Protein 6IGW (pdb70)

Structure (mmCIF, N/CA/C/O backbone):
data_6IGW
#
_entry.id   6IGW
#
_cell.length_a   39.991
_cell.length_b   39.991
_cell.length_c   193.370
_cell.angle_alpha   90.00
_cell.angle_beta   90.00
_cell.angle_gamma   90.00
#
_symmetry.space_group_name_H-M   'P 41 21 2'
#
loop_
_entity.id
_entity.type
_entity.pdbx_description
1 polymer 'Myelin protein zero-like protein 1'
2 water water
#
loop_
_atom_site.group_PDB
_atom_site.id
_atom_site.type_symbol
_atom_site.label_atom_id
_atom_site.label_alt_id
_atom_site.label_comp_id
_atom_site.label_asym_id
_atom_site.label_entity_id
_atom_site.label_seq_id
_atom_site.pdbx_PDB_ins_code
_atom_site.Cartn_x
_atom_site.Cartn_y
_atom_site.Cartn_z
_atom_site.occupancy
_atom_site.B_iso_or_equiv
_atom_site.auth_seq_id
_atom_site.auth_comp_id
_atom_site.auth_asym_id
_atom_site.auth_atom_id
_atom_site.pdbx_PDB_model_num
ATOM 1 N N . LEU A 1 3 ? 2.031 -2.619 -11.853 1.00 33.10 38 LEU A N 1
ATOM 2 C CA . LEU A 1 3 ? 0.923 -3.551 -12.033 1.00 31.94 38 LEU A CA 1
ATOM 3 C C . LEU A 1 3 ? 0.061 -3.169 -13.225 1.00 25.21 38 LEU A C 1
ATOM 4 O O . LEU A 1 3 ? -0.362 -2.025 -13.350 1.00 30.07 38 LEU A O 1
ATOM 9 N N . GLU A 1 4 ? -0.199 -4.141 -14.092 1.00 25.84 39 GLU A N 1
ATOM 10 C CA . GLU A 1 4 ? -1.124 -3.989 -15.211 1.00 26.58 39 GLU A CA 1
ATOM 11 C C . GLU A 1 4 ? -1.994 -5.232 -15.269 1.00 22.59 39 GLU A C 1
ATOM 12 O O . GLU A 1 4 ? -1.500 -6.342 -15.056 1.00 23.57 39 GLU A O 1
ATOM 18 N N . VAL A 1 5 ? -3.279 -5.057 -15.572 1.00 24.24 40 VAL A N 1
ATOM 19 C CA . VAL A 1 5 ? -4.230 -6.162 -15.557 1.00 21.66 40 VAL A CA 1
ATOM 20 C C . VAL A 1 5 ? -4.885 -6.252 -16.926 1.00 23.10 40 VAL A C 1
ATOM 21 O O . VAL A 1 5 ? -5.424 -5.257 -17.421 1.00 20.18 40 VAL A O 1
ATOM 25 N N . TYR A 1 6 ? -4.856 -7.443 -17.522 1.00 19.57 41 TYR A N 1
ATOM 26 C CA . TYR A 1 6 ? -5.528 -7.697 -18.787 1.00 18.16 41 TYR A CA 1
ATOM 27 C C . TYR A 1 6 ? -6.666 -8.686 -18.609 1.00 18.34 41 TYR A C 1
ATOM 28 O O . TYR A 1 6 ? -6.529 -9.694 -17.918 1.00 17.11 41 TYR A O 1
ATOM 37 N N . THR A 1 7 ? -7.768 -8.403 -19.283 1.00 16.16 42 THR A N 1
ATOM 38 C CA . THR A 1 7 ? -8.817 -9.352 -19.605 1.00 18.72 42 THR A CA 1
ATOM 39 C C . THR A 1 7 ? -9.207 -9.071 -21.043 1.00 18.33 42 T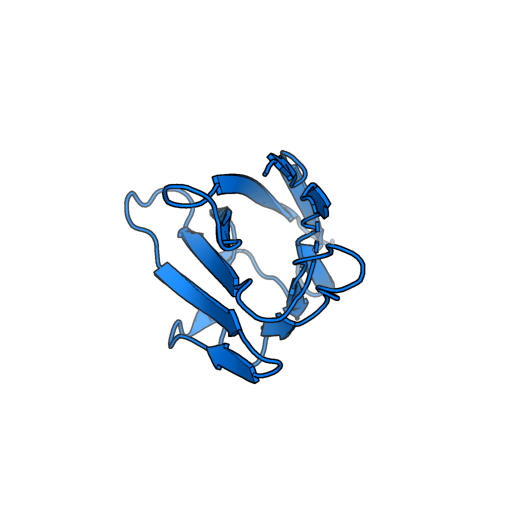HR A C 1
ATOM 40 O O . THR A 1 7 ? -9.053 -7.940 -21.506 1.00 18.96 42 THR A O 1
ATOM 44 N N . PRO A 1 8 ? -9.698 -10.065 -21.774 1.00 18.93 43 PRO A N 1
ATOM 45 C CA . PRO A 1 8 ? -10.272 -9.776 -23.091 1.00 19.33 43 PRO A CA 1
ATOM 46 C C . PRO A 1 8 ? -11.414 -8.786 -22.956 1.00 20.07 43 PRO A C 1
ATOM 47 O O . PRO A 1 8 ? -12.066 -8.684 -21.913 1.00 14.44 43 PRO A O 1
ATOM 51 N N . LYS A 1 9 ? -11.615 -7.996 -23.994 1.00 18.96 44 LYS A N 1
ATOM 52 C CA . LYS A 1 9 ? -12.706 -7.052 -23.980 1.00 21.07 44 LYS A CA 1
ATOM 53 C C . LYS A 1 9 ? -14.095 -7.704 -24.015 1.00 17.27 44 LYS A C 1
ATOM 54 O O . LYS A 1 9 ? -15.013 -7.245 -23.378 1.00 20.70 44 LYS A O 1
ATOM 60 N N . GLU A 1 10 ? -14.228 -8.751 -24.804 1.00 18.67 45 GLU A N 1
ATOM 61 C CA . GLU A 1 10 ? -15.473 -9.467 -24.928 1.00 19.46 45 GLU A CA 1
ATOM 62 C C . GLU A 1 10 ? -15.194 -10.938 -25.043 1.00 18.25 45 GLU A C 1
ATOM 63 O O . GLU A 1 10 ? -14.212 -11.325 -25.637 1.00 24.78 45 GLU A O 1
ATOM 69 N N . ILE A 1 11 ? -16.089 -11.749 -24.517 1.00 16.22 46 ILE A N 1
ATOM 70 C CA . ILE A 1 11 ? -16.094 -13.155 -24.808 1.00 17.70 46 ILE A CA 1
ATOM 71 C C . ILE A 1 11 ? -17.507 -13.583 -25.167 1.00 22.25 46 ILE A C 1
ATOM 72 O O . ILE A 1 11 ? -18.476 -13.011 -24.686 1.00 18.89 46 ILE A O 1
ATOM 77 N N . PHE A 1 12 ? -17.602 -14.588 -26.020 1.00 17.60 47 PHE A N 1
ATOM 78 C CA . PHE A 1 12 ? -18.875 -15.189 -26.364 1.00 21.46 47 PHE A CA 1
ATOM 79 C C . PHE A 1 12 ? -18.871 -16.634 -25.867 1.00 21.72 47 PHE A C 1
ATOM 80 O O . PHE A 1 12 ? -17.969 -17.380 -26.146 1.00 23.08 47 PHE A O 1
ATOM 88 N N . VAL A 1 13 ? -19.887 -17.000 -25.107 1.00 19.80 48 VAL A N 1
ATOM 89 C CA . VAL A 1 13 ? -19.972 -18.338 -24.534 1.00 21.42 48 VAL A CA 1
ATOM 90 C C . VAL A 1 13 ? -21.278 -18.979 -24.982 1.00 24.42 48 VAL A C 1
ATOM 91 O O . VAL A 1 13 ? -22.349 -18.397 -24.797 1.00 21.61 48 VAL A O 1
ATOM 95 N N . ALA A 1 14 ? -21.194 -20.181 -25.553 1.00 27.04 49 ALA A N 1
ATOM 96 C CA . ALA A 1 14 ? -22.403 -20.925 -25.896 1.00 24.39 49 ALA A CA 1
ATOM 97 C C . ALA A 1 14 ? -23.127 -21.364 -24.630 1.00 26.43 49 ALA A C 1
ATOM 98 O O . ALA A 1 14 ? -22.516 -21.935 -23.720 1.00 25.61 49 ALA A O 1
ATOM 100 N N . ASN A 1 15 ? -24.431 -21.094 -24.573 1.00 27.89 50 ASN A N 1
ATOM 101 C CA . ASN A 1 15 ? -25.196 -21.392 -23.370 1.00 26.17 50 ASN A CA 1
ATOM 102 C C . ASN A 1 15 ? -25.164 -22.888 -23.078 1.00 27.68 50 ASN A C 1
ATOM 103 O O . ASN A 1 15 ? -25.203 -23.720 -23.987 1.00 32.11 50 ASN A O 1
ATOM 108 N N . GLY A 1 16 ? -25.053 -23.224 -21.797 1.00 26.68 51 GLY A N 1
ATOM 109 C CA . GLY A 1 16 ? -24.874 -24.590 -21.369 1.00 27.42 51 GLY A CA 1
ATOM 110 C C . GLY A 1 16 ? -23.437 -25.059 -21.303 1.00 28.01 51 GLY A C 1
ATOM 111 O O . GLY A 1 16 ? -23.197 -26.192 -20.877 1.00 32.76 51 GLY A O 1
ATOM 112 N N . THR A 1 17 ? -22.475 -24.244 -21.725 1.00 23.24 52 THR A N 1
ATOM 113 C CA . THR A 1 17 ? -21.074 -24.633 -21.706 1.00 27.16 52 THR A CA 1
ATOM 114 C C . THR A 1 17 ? -20.315 -23.814 -20.659 1.00 23.46 52 THR A C 1
ATOM 115 O O . THR A 1 17 ? -20.867 -22.920 -19.998 1.00 24.62 52 THR A O 1
ATOM 119 N N . GLN A 1 18 ? -19.031 -24.139 -20.501 1.00 23.89 53 GLN A N 1
ATOM 120 C CA . GLN A 1 18 ? -18.173 -23.488 -19.515 1.00 25.05 53 GLN A CA 1
ATOM 121 C C . GLN A 1 18 ? -17.567 -22.203 -20.075 1.00 21.23 53 GLN A C 1
ATOM 122 O O . GLN A 1 18 ? -16.970 -22.214 -21.155 1.00 22.57 53 GLN A O 1
ATOM 128 N N . GLY A 1 19 ? -17.685 -21.113 -19.322 1.00 19.13 54 GLY A N 1
ATOM 129 C CA . GLY A 1 19 ? -17.013 -19.865 -19.661 1.00 19.17 54 GLY A CA 1
ATOM 130 C C . GLY A 1 19 ? -15.686 -19.763 -18.935 1.00 17.90 54 GLY A C 1
ATOM 131 O O . GLY A 1 19 ? -15.599 -20.023 -17.735 1.00 17.68 54 GLY A O 1
ATOM 132 N N . LYS A 1 20 ? -14.650 -19.399 -19.674 1.00 17.20 55 LYS A N 1
ATOM 133 C CA . LYS A 1 20 ? -13.323 -19.166 -19.105 1.00 21.79 55 LYS A CA 1
ATOM 134 C C . LYS A 1 20 ? -13.086 -17.662 -19.083 1.00 20.03 55 LYS A C 1
ATOM 135 O O . LYS A 1 20 ? -12.973 -17.035 -20.140 1.00 20.52 55 LYS A O 1
ATOM 141 N N . LEU A 1 21 ? -13.039 -17.076 -17.891 1.00 15.35 56 LEU A N 1
ATOM 142 C CA . LEU A 1 21 ? -12.803 -15.637 -17.746 1.00 14.81 56 LEU A CA 1
ATOM 143 C C .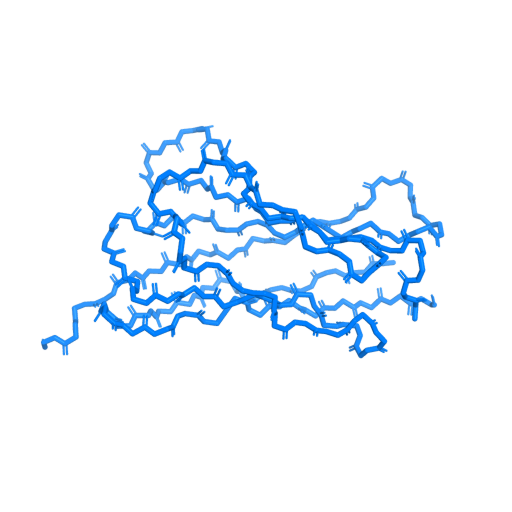 LEU A 1 21 ? -11.304 -15.423 -17.549 1.00 16.45 56 LEU A C 1
ATOM 144 O O . LEU A 1 21 ? -10.779 -15.556 -16.443 1.00 14.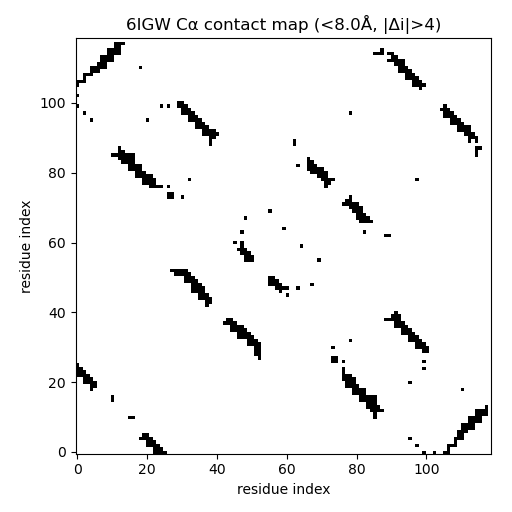03 56 LEU A O 1
ATOM 149 N N . THR A 1 22 ? -10.604 -15.128 -18.631 1.00 17.58 57 THR A N 1
ATOM 150 C CA . THR A 1 22 ? -9.154 -15.010 -18.582 1.00 18.16 57 THR A CA 1
ATOM 151 C C . THR A 1 22 ? -8.730 -13.697 -17.945 1.00 14.06 57 THR A C 1
ATOM 152 O O . THR A 1 22 ? -9.256 -12.627 -18.271 1.00 15.51 57 THR A O 1
ATOM 156 N N . CYS A 1 23 ? -7.760 -13.775 -17.042 1.00 13.96 58 CYS A N 1
ATOM 157 C CA . CYS A 1 23 ? -7.098 -12.582 -16.557 1.00 14.32 58 CYS A CA 1
ATOM 158 C C . CYS A 1 23 ? -5.613 -12.866 -16.445 1.00 18.13 58 CYS A C 1
ATOM 159 O O . CYS A 1 23 ? -5.220 -13.860 -15.830 1.00 17.56 58 CYS A O 1
ATOM 162 N N . LYS A 1 24 ? -4.812 -11.991 -17.057 1.00 21.22 59 LYS A N 1
ATOM 163 C CA . LYS A 1 24 ? -3.357 -12.009 -17.027 1.00 22.79 59 LYS A CA 1
ATOM 164 C C . LYS A 1 24 ? -2.888 -10.676 -16.481 1.00 18.27 59 LYS A C 1
ATOM 165 O O . LYS A 1 24 ? -3.445 -9.631 -16.834 1.00 24.66 59 LYS A O 1
ATOM 171 N N . PHE A 1 25 ? -1.875 -10.690 -15.617 1.00 18.91 60 PHE A N 1
ATOM 172 C CA . PHE A 1 25 ? -1.363 -9.423 -15.118 1.00 22.17 60 PHE A CA 1
ATOM 173 C C . PHE A 1 25 ? 0.161 -9.404 -15.142 1.00 22.07 60 PHE A C 1
ATOM 174 O O . PHE A 1 25 ? 0.822 -10.432 -15.290 1.00 20.73 60 PHE A O 1
ATOM 182 N N . LYS A 1 26 ? 0.716 -8.203 -15.046 1.00 22.93 61 LYS A N 1
ATOM 183 C CA . LYS A 1 26 ? 2.158 -8.031 -14.963 1.00 29.42 61 LYS A CA 1
ATOM 184 C C . LYS A 1 26 ? 2.502 -7.298 -13.675 1.00 29.61 61 LYS A C 1
ATOM 185 O O . LYS A 1 26 ? 1.809 -6.353 -13.274 1.00 24.89 61 LYS A O 1
ATOM 191 N N . SER A 1 27 ? 3.545 -7.787 -13.015 1.00 34.33 62 SER A N 1
ATOM 192 C CA . SER A 1 27 ? 4.023 -7.255 -11.747 1.00 42.29 62 SER A CA 1
ATOM 193 C C . SER A 1 27 ? 5.467 -7.700 -11.562 1.00 41.28 62 SER A C 1
ATOM 194 O O . SER A 1 27 ? 5.980 -8.540 -12.306 1.00 42.55 62 SER A O 1
ATOM 197 N N . THR A 1 28 ? 6.107 -7.148 -10.538 1.00 50.48 63 THR A N 1
ATOM 198 C CA . THR A 1 28 ? 7.417 -7.625 -10.108 1.00 50.28 63 THR A CA 1
ATOM 199 C C . THR A 1 28 ? 7.274 -8.682 -9.015 1.00 48.19 63 THR A C 1
ATOM 200 O O . THR A 1 28 ? 6.414 -8.575 -8.138 1.00 49.57 63 THR A O 1
ATOM 204 N N . THR A 1 31 ? 4.905 -13.972 -7.740 1.00 57.98 66 THR A N 1
ATOM 205 C CA . THR A 1 31 ? 4.308 -12.876 -7.001 1.00 54.90 66 THR A CA 1
ATOM 206 C C . THR A 1 31 ? 3.674 -13.492 -5.772 1.00 51.41 66 THR A C 1
ATOM 207 O O . THR A 1 31 ? 4.326 -13.712 -4.785 1.00 51.06 66 THR A O 1
ATOM 211 N N . GLY A 1 32 ? 2.394 -13.804 -5.877 1.00 53.19 67 GLY A N 1
ATOM 212 C CA . GLY A 1 32 ? 1.678 -14.581 -4.897 1.00 49.99 67 GLY A CA 1
ATOM 213 C C . GLY A 1 32 ? 1.201 -13.996 -3.599 1.00 52.19 67 GLY A C 1
ATOM 214 O O . GLY A 1 32 ? 0.102 -13.477 -3.516 1.00 48.61 67 GLY A O 1
ATOM 215 N N . GLY A 1 33 ? 2.046 -14.127 -2.585 1.00 48.13 68 GLY A N 1
ATOM 216 C CA . GLY A 1 33 ? 1.693 -13.990 -1.200 1.00 47.10 68 GLY A CA 1
ATOM 217 C C . GLY A 1 33 ? 0.838 -12.871 -0.693 1.00 44.24 68 GLY A C 1
ATOM 218 O O . GLY A 1 33 ? -0.099 -13.098 0.001 1.00 52.70 68 GLY A O 1
ATOM 219 N N . LEU A 1 34 ? 1.172 -11.645 -0.985 1.00 42.43 69 LEU A N 1
ATOM 220 C CA . LEU A 1 34 ? 0.259 -10.620 -0.585 1.00 42.50 69 LEU A CA 1
ATOM 221 C C . LEU A 1 34 ? -0.749 -10.347 -1.687 1.00 41.79 69 LEU A C 1
ATOM 222 O O . LEU A 1 34 ? -1.666 -9.612 -1.464 1.00 41.74 69 LEU A O 1
ATOM 227 N N . THR A 1 35 ? -0.587 -10.961 -2.842 1.00 36.59 70 THR A N 1
ATOM 228 C CA . THR A 1 35 ? -1.441 -10.604 -3.962 1.00 37.83 70 THR A CA 1
ATOM 229 C C . THR A 1 35 ? -2.819 -11.244 -3.830 1.00 31.92 70 THR A C 1
ATOM 230 O O . THR A 1 35 ? -2.939 -12.345 -3.405 1.00 32.34 70 THR A O 1
ATOM 234 N N . SER A 1 36 ? -3.839 -10.519 -4.208 1.00 28.00 71 SER A N 1
ATOM 235 C CA . SER A 1 36 ? -5.183 -11.057 -4.165 1.00 31.07 71 SER A CA 1
ATOM 236 C C . SER A 1 36 ? -5.986 -10.731 -5.434 1.00 27.04 71 SER A C 1
ATOM 237 O O . SER A 1 36 ? -5.656 -9.830 -6.124 1.00 19.94 71 SER A O 1
ATOM 240 N N . VAL A 1 37 ? -7.037 -11.494 -5.653 1.00 20.77 72 VAL A N 1
ATOM 241 C CA . VAL A 1 37 ? -7.899 -11.336 -6.826 1.00 22.59 72 VAL A CA 1
ATOM 242 C C . VAL A 1 37 ? -9.362 -11.318 -6.386 1.00 21.34 72 VAL A C 1
ATOM 243 O O . VAL A 1 37 ? -9.769 -12.160 -5.586 1.00 22.44 72 VAL A O 1
ATOM 247 N N . SER A 1 38 ? -10.146 -10.367 -6.908 1.00 15.81 73 SER A N 1
ATOM 248 C CA . SER A 1 38 ? -11.592 -10.349 -6.742 1.00 18.76 73 SER A CA 1
ATOM 249 C C . SER A 1 38 ? -12.253 -10.254 -8.112 1.00 20.12 73 SER A C 1
ATOM 250 O O . SER A 1 38 ? -11.777 -9.537 -8.993 1.00 14.00 73 SER A O 1
ATOM 253 N N . TRP A 1 39 ? -13.335 -10.999 -8.292 1.00 16.59 74 TRP A N 1
ATOM 254 C CA . TRP A 1 39 ? -14.161 -10.888 -9.487 1.00 16.35 74 TRP A CA 1
ATOM 255 C C . TRP A 1 39 ? -15.564 -10.446 -9.082 1.00 18.63 74 TRP A C 1
ATOM 256 O O . TRP A 1 39 ? -16.110 -10.916 -8.075 1.00 15.72 74 TRP A O 1
ATOM 267 N N . SER A 1 40 ? -16.141 -9.552 -9.881 1.00 15.24 75 SER A N 1
ATOM 268 C CA . SER A 1 40 ? -17.457 -8.983 -9.652 1.00 14.71 75 SER A CA 1
ATOM 269 C C . SER A 1 40 ? -18.250 -9.055 -10.949 1.00 15.70 75 SER A C 1
ATOM 270 O O . SER A 1 40 ? -17.669 -9.170 -12.035 1.00 14.71 75 SER A O 1
ATOM 273 N N . PHE A 1 41 ? -19.578 -8.950 -10.823 1.00 14.63 76 PHE A N 1
ATOM 274 C CA . PHE A 1 41 ? -20.518 -9.096 -11.934 1.00 14.50 76 PHE A CA 1
ATOM 275 C C . PHE A 1 41 ? -21.501 -7.938 -11.955 1.00 19.93 76 PHE A C 1
ATOM 276 O O . PHE A 1 41 ? -22.137 -7.649 -10.937 1.00 19.90 76 PHE A O 1
ATOM 284 N N . GLN A 1 42 ? -21.651 -7.304 -13.116 1.00 18.86 77 GLN A N 1
ATOM 285 C CA . GLN A 1 42 ? -22.712 -6.329 -13.344 1.00 20.57 77 GLN A CA 1
ATOM 286 C C . GLN A 1 42 ? -23.705 -6.920 -14.335 1.00 19.69 77 GLN A C 1
ATOM 287 O O . GLN A 1 42 ? -23.398 -7.004 -15.534 1.00 18.55 77 GLN A O 1
ATOM 293 N N . PRO A 1 43 ? -24.877 -7.366 -13.896 1.00 20.88 78 PRO A N 1
ATOM 294 C CA . PRO A 1 43 ? -25.843 -7.941 -14.838 1.00 19.24 78 PRO A CA 1
ATOM 295 C C . PRO A 1 43 ? -26.167 -6.939 -15.933 1.00 18.58 78 PRO A C 1
ATOM 296 O O . PRO A 1 43 ? -26.172 -5.730 -15.702 1.00 22.12 78 PRO A O 1
ATOM 300 N N . GLU A 1 44 ? -26.374 -7.429 -17.153 1.00 19.57 79 GLU A N 1
ATOM 301 C CA . GLU A 1 44 ? -26.592 -6.476 -18.232 1.00 22.56 79 GLU A CA 1
ATOM 302 C C . GLU A 1 44 ? -27.875 -5.700 -17.981 1.00 29.67 79 GLU A C 1
ATOM 303 O O . GLU A 1 44 ? -28.894 -6.267 -17.586 1.00 31.11 79 GLU A O 1
ATOM 309 N N . GLY A 1 45 ? -27.790 -4.383 -18.135 1.00 31.88 80 GLY A N 1
ATOM 310 C CA . GLY A 1 45 ? -28.942 -3.540 -17.861 1.00 38.61 80 GLY A CA 1
ATOM 311 C C . GLY A 1 45 ? -29.258 -3.342 -16.395 1.00 43.23 80 GLY A C 1
ATOM 312 O O . GLY A 1 45 ? -30.420 -3.106 -16.041 1.00 45.48 80 GLY A O 1
ATOM 313 N N . ALA A 1 46 ? -28.256 -3.446 -15.528 1.00 40.13 81 ALA A N 1
ATOM 314 C CA . ALA A 1 46 ? -28.349 -2.984 -14.152 1.00 42.42 81 ALA A CA 1
ATOM 315 C C . ALA A 1 46 ? -27.176 -2.054 -13.902 1.00 43.11 81 ALA A C 1
ATOM 316 O O . ALA A 1 46 ? -26.162 -2.117 -14.600 1.00 46.99 81 ALA A O 1
ATOM 318 N N . ASP A 1 47 ? -27.312 -1.176 -12.913 1.00 45.24 82 ASP A N 1
ATOM 319 C CA . ASP A 1 47 ? -26.214 -0.284 -12.560 1.00 52.90 82 ASP A CA 1
ATOM 320 C C . ASP A 1 47 ? -25.520 -0.697 -11.274 1.00 49.96 82 ASP A C 1
ATOM 321 O O . ASP A 1 47 ? -24.649 0.032 -10.792 1.00 50.84 82 ASP A O 1
ATOM 326 N N . THR A 1 48 ? -25.846 -1.868 -10.737 1.00 43.82 83 THR A N 1
ATOM 327 C CA . THR A 1 48 ? -25.157 -2.395 -9.572 1.00 43.41 83 THR A CA 1
ATOM 328 C C . THR A 1 48 ? -24.301 -3.601 -9.938 1.00 40.48 83 THR A C 1
ATOM 329 O O . THR A 1 48 ? -24.514 -4.271 -10.952 1.00 39.71 83 THR A O 1
ATOM 333 N N . THR A 1 49 ? -23.323 -3.873 -9.085 1.00 37.54 84 THR A N 1
ATOM 334 C CA . THR A 1 49 ? -22.394 -4.968 -9.288 1.00 31.40 84 THR A CA 1
ATOM 335 C C . THR A 1 49 ? -22.353 -5.817 -8.028 1.00 27.79 84 THR A C 1
ATOM 336 O O . THR A 1 49 ? -22.527 -5.313 -6.915 1.00 30.19 84 THR A O 1
ATOM 340 N N . VAL A 1 50 ? -22.172 -7.119 -8.220 1.00 25.52 85 VAL A N 1
ATOM 341 C CA . VAL A 1 50 ? -22.065 -8.088 -7.135 1.00 22.02 85 VAL A CA 1
ATOM 342 C C . VAL A 1 50 ? -20.633 -8.593 -7.098 1.00 22.11 85 VAL A C 1
ATOM 343 O O . VAL A 1 50 ? -20.138 -9.116 -8.102 1.00 18.66 85 VAL A O 1
ATOM 347 N N . GLY A 1 51 ? -19.967 -8.486 -5.949 1.00 22.55 86 GLY A N 1
ATOM 348 C CA . GLY A 1 51 ? -18.715 -9.214 -5.776 1.00 24.31 86 GLY A CA 1
ATOM 349 C C . GLY A 1 51 ? -19.043 -10.654 -5.447 1.00 19.48 86 GLY A C 1
ATOM 350 O O . GLY A 1 51 ? -19.836 -10.919 -4.543 1.00 24.11 86 GLY A O 1
ATOM 351 N N . PHE A 1 52 ? -18.452 -11.601 -6.189 1.00 16.81 87 PHE A N 1
ATOM 352 C CA . PHE A 1 52 ? -18.801 -13.009 -6.001 1.00 16.14 87 PHE A CA 1
ATOM 353 C C . PHE A 1 52 ? -17.632 -13.969 -5.833 1.00 19.24 87 PHE A C 1
ATOM 354 O O . PHE A 1 52 ? -17.876 -15.135 -5.497 1.00 18.45 87 PHE A O 1
ATOM 362 N N . PHE A 1 53 ? -16.389 -13.548 -6.082 1.00 16.21 88 PHE A N 1
ATOM 363 C CA . PHE A 1 53 ? -15.236 -14.435 -5.955 1.00 18.90 88 PHE A CA 1
ATOM 364 C C . PHE A 1 53 ? -14.069 -13.627 -5.421 1.00 20.82 88 PHE A C 1
ATOM 365 O O . PHE A 1 53 ? -13.871 -12.478 -5.828 1.00 16.82 88 PHE A O 1
ATOM 373 N N . HIS A 1 54 ? -13.304 -14.229 -4.504 1.00 22.23 89 HIS A N 1
ATOM 374 C CA . HIS A 1 54 ? -12.111 -13.591 -3.962 1.00 19.99 89 HIS A CA 1
ATOM 375 C C . HIS A 1 54 ? -11.096 -14.672 -3.611 1.00 22.72 89 HIS A C 1
ATOM 376 O O . HIS A 1 54 ? -11.457 -15.758 -3.151 1.00 21.23 89 HIS A O 1
ATOM 383 N N . TYR A 1 55 ? -9.826 -14.372 -3.867 1.00 23.57 90 TYR A N 1
ATOM 384 C CA . TYR A 1 55 ? -8.740 -15.332 -3.718 1.00 25.15 90 TYR A CA 1
ATOM 385 C C . TYR A 1 55 ? -7.534 -14.627 -3.118 1.00 29.00 90 TYR A C 1
ATOM 386 O O . TYR A 1 55 ? -7.020 -13.670 -3.707 1.00 27.08 90 TYR A O 1
ATOM 395 N N . SER A 1 56 ? -7.096 -15.085 -1.943 1.00 28.22 91 SER A N 1
ATOM 396 C CA . SER A 1 56 ? -5.785 -14.732 -1.413 1.00 31.36 91 SER A CA 1
ATOM 397 C C . SER A 1 56 ? -5.233 -15.910 -0.623 1.00 37.98 91 SER A C 1
ATOM 398 O O . SER A 1 56 ? -5.981 -16.685 -0.019 1.00 34.43 91 SER A O 1
ATOM 401 N N . GLN A 1 57 ? -3.911 -16.064 -0.691 1.00 39.53 92 GLN A N 1
ATOM 402 C CA . GLN A 1 57 ? -3.190 -17.016 0.144 1.00 39.57 92 GLN A CA 1
ATOM 403 C C . GLN A 1 57 ? -3.675 -18.443 -0.088 1.00 34.25 92 GLN A C 1
ATOM 404 O O . GLN A 1 57 ? -3.807 -19.238 0.841 1.00 35.81 92 GLN A O 1
ATOM 410 N N . GLY A 1 58 ? -3.951 -18.772 -1.340 1.00 32.59 93 GLY A N 1
ATOM 411 C CA . GLY A 1 58 ? -4.355 -20.118 -1.684 1.00 31.80 93 GLY A CA 1
ATOM 412 C C . GLY A 1 58 ? -5.770 -20.510 -1.302 1.00 27.85 93 GLY A C 1
ATOM 413 O O . GLY A 1 58 ? -6.137 -21.678 -1.499 1.00 33.65 93 GLY A O 1
ATOM 414 N N . GLN A 1 59 ? -6.577 -19.587 -0.780 1.00 28.44 94 GLN A N 1
ATOM 415 C CA . GLN A 1 59 ? -7.958 -19.861 -0.387 1.00 30.85 94 GLN A CA 1
ATOM 416 C C . GLN A 1 59 ? -8.955 -19.126 -1.287 1.00 25.23 94 GLN A C 1
ATOM 417 O O . GLN A 1 59 ? -8.794 -17.935 -1.572 1.00 21.31 94 GLN A O 1
ATOM 423 N N . VAL A 1 60 ? -9.998 -19.842 -1.706 1.00 28.60 95 VAL A N 1
ATOM 424 C CA . VAL A 1 60 ? -11.112 -19.271 -2.461 1.00 23.19 95 VAL A CA 1
ATOM 425 C C . VAL A 1 60 ? -12.202 -18.824 -1.487 1.00 24.66 95 VAL A C 1
ATOM 426 O O . VAL A 1 60 ? -12.574 -19.574 -0.577 1.00 25.79 95 VAL A O 1
ATOM 430 N N . TYR A 1 61 ? -12.728 -17.614 -1.680 1.00 18.79 96 TYR A N 1
ATOM 431 C CA . TYR A 1 61 ? -13.887 -17.133 -0.941 1.00 19.13 96 TYR A CA 1
ATOM 432 C C . TYR A 1 61 ? -14.996 -16.761 -1.924 1.00 21.63 96 TYR A C 1
ATOM 433 O O . TYR A 1 61 ? -14.760 -16.009 -2.878 1.00 21.27 96 TYR A O 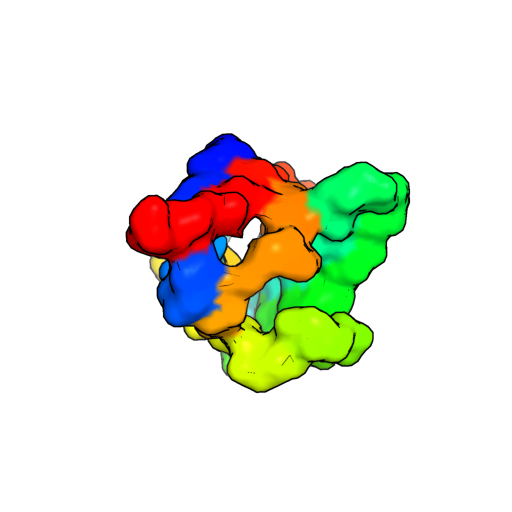1
ATOM 442 N N . LEU A 1 62 ? -16.212 -17.241 -1.673 1.00 21.13 97 LEU A N 1
ATOM 443 C CA . LEU A 1 62 ? -17.312 -17.100 -2.622 1.00 18.20 97 LEU A CA 1
ATOM 444 C C . LEU A 1 62 ? -18.411 -16.237 -2.031 1.00 20.36 97 LEU A C 1
ATOM 445 O O . LEU A 1 62 ? -18.804 -16.435 -0.878 1.00 19.59 97 LEU A O 1
ATOM 450 N N . GLY A 1 63 ? -18.904 -15.267 -2.817 1.00 18.71 98 GLY A N 1
ATOM 451 C CA . GLY A 1 63 ? -20.073 -14.518 -2.406 1.00 19.09 98 GLY A CA 1
ATOM 452 C C . GLY A 1 63 ? -21.325 -15.363 -2.564 1.00 26.12 98 GLY A C 1
ATOM 453 O O . GLY A 1 63 ? -21.293 -16.473 -3.095 1.00 26.70 98 GLY A O 1
ATOM 454 N N . ASN A 1 64 ? -22.457 -14.849 -2.094 1.00 25.20 99 ASN A N 1
ATOM 455 C CA . ASN A 1 64 ? -23.721 -15.558 -2.310 1.00 30.91 99 ASN A CA 1
ATOM 456 C C . ASN A 1 64 ? -24.504 -14.777 -3.369 1.00 31.99 99 ASN A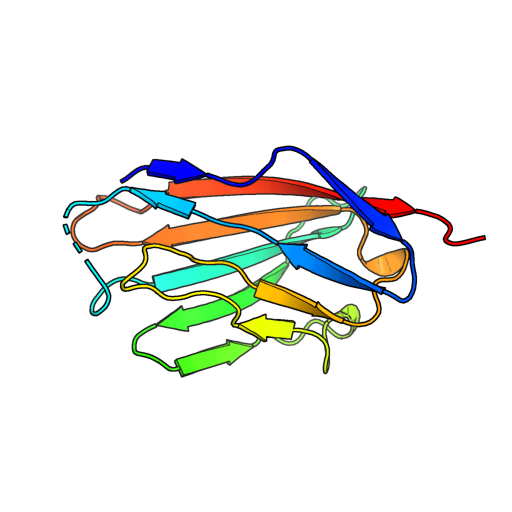 C 1
ATOM 457 O O . ASN A 1 64 ? -25.221 -13.819 -3.089 1.00 44.87 99 ASN A O 1
ATOM 462 N N . TYR A 1 65 ? -24.303 -15.164 -4.609 1.00 31.81 100 TYR A N 1
ATOM 463 C CA . TYR A 1 65 ? -25.133 -14.704 -5.714 1.00 30.56 100 TYR A CA 1
ATOM 464 C C . TYR A 1 65 ? -25.727 -15.977 -6.272 1.00 25.99 100 TYR A C 1
ATOM 465 O O . TYR A 1 65 ? -24.977 -16.826 -6.797 1.00 26.68 100 TYR A O 1
ATOM 474 N N . PRO A 1 66 ? -27.029 -16.192 -6.121 1.00 28.24 101 PRO A N 1
ATOM 475 C CA . PRO A 1 66 ? -27.613 -17.496 -6.450 1.00 28.56 101 PRO A CA 1
ATOM 476 C C . PRO A 1 66 ? -27.337 -17.923 -7.887 1.00 24.86 101 PRO A C 1
ATOM 477 O O . PRO A 1 66 ? -27.100 -19.115 -8.125 1.00 26.84 101 PRO A O 1
ATOM 481 N N . PRO A 1 67 ? -27.334 -17.014 -8.876 1.00 21.04 102 PRO A N 1
ATOM 482 C CA . PRO A 1 67 ? -26.977 -17.447 -10.243 1.00 24.78 102 PRO A CA 1
ATOM 483 C C . PRO A 1 67 ? -25.590 -18.075 -10.365 1.00 26.01 102 PRO A C 1
ATOM 484 O O . PRO A 1 67 ? -25.348 -18.847 -11.304 1.00 25.10 102 PRO A O 1
ATOM 488 N N . PHE A 1 68 ? -24.675 -17.791 -9.446 1.00 22.57 103 PHE A N 1
ATOM 489 C CA . PHE A 1 68 ? -23.341 -18.367 -9.501 1.00 25.74 103 PHE A CA 1
ATOM 490 C C . PHE A 1 68 ? -23.150 -19.532 -8.540 1.00 29.18 103 PHE A C 1
ATOM 491 O O . PHE A 1 68 ? -22.051 -20.101 -8.496 1.00 25.64 103 PHE A O 1
ATOM 499 N N . LYS A 1 69 ? -24.167 -19.886 -7.753 1.00 30.74 104 LYS A N 1
ATOM 500 C CA . LYS A 1 69 ? -24.032 -21.023 -6.852 1.00 32.29 104 LYS A CA 1
ATOM 501 C C . LYS A 1 69 ? -23.603 -22.259 -7.624 1.00 28.85 104 LYS A C 1
ATOM 502 O O . LYS A 1 69 ? -24.138 -22.553 -8.693 1.00 29.26 104 LYS A O 1
ATOM 508 N N . ASP A 1 70 ? -22.600 -22.957 -7.092 1.00 28.01 105 ASP A N 1
ATOM 509 C CA . ASP A 1 70 ? -22.093 -24.210 -7.658 1.00 29.07 105 ASP A CA 1
ATOM 510 C C . ASP A 1 70 ? -21.576 -24.062 -9.088 1.00 29.64 105 ASP A C 1
ATOM 511 O O . ASP A 1 70 ? -21.535 -25.043 -9.839 1.00 30.54 105 ASP A O 1
ATOM 516 N N . ARG A 1 71 ? -21.143 -22.863 -9.496 1.00 26.53 10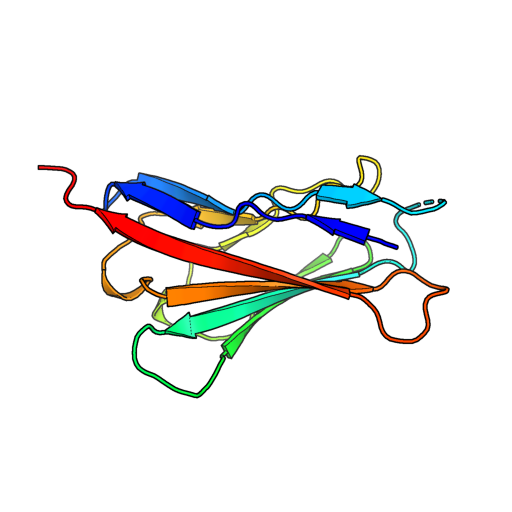6 ARG A N 1
ATOM 517 C CA . ARG A 1 71 ? -20.600 -22.712 -10.842 1.00 25.61 106 ARG A CA 1
ATOM 518 C C . ARG A 1 71 ? -19.180 -22.166 -10.905 1.00 21.51 106 ARG A C 1
ATOM 519 O O . ARG A 1 71 ? -18.549 -22.273 -11.963 1.00 21.30 106 ARG A O 1
ATOM 527 N N . ILE A 1 72 ? -18.678 -21.561 -9.834 1.00 21.40 107 ILE A N 1
ATOM 528 C CA . ILE A 1 72 ? -17.466 -20.750 -9.881 1.00 21.94 107 ILE A CA 1
ATOM 529 C C . ILE A 1 72 ? -16.291 -21.585 -9.419 1.00 27.75 107 ILE A C 1
ATOM 530 O O . ILE A 1 72 ? -16.348 -22.202 -8.352 1.00 25.59 107 ILE A O 1
ATOM 535 N N . SER A 1 73 ? -15.216 -21.592 -10.203 1.00 27.35 108 SER A N 1
ATOM 536 C CA . SER A 1 73 ? -13.996 -22.245 -9.761 1.00 28.90 108 SER A CA 1
ATOM 537 C C . SER A 1 73 ? -12.786 -21.382 -10.094 1.00 27.80 108 SER A C 1
ATOM 538 O O . SER A 1 73 ? -12.755 -20.666 -11.103 1.00 22.88 108 SER A O 1
ATOM 541 N N . TRP A 1 74 ? -11.787 -21.438 -9.240 1.00 24.08 109 TRP A N 1
ATOM 542 C CA . TRP A 1 74 ? -10.504 -20.810 -9.497 1.00 22.77 109 TRP A CA 1
ATOM 543 C C . TRP A 1 74 ? -9.801 -21.489 -10.643 1.00 22.95 109 TRP A C 1
ATOM 544 O O . TRP A 1 74 ? -9.733 -22.668 -10.690 1.00 21.22 109 TRP A O 1
ATOM 555 N N . ALA A 1 75 ? -9.346 -20.715 -11.618 1.00 19.59 110 ALA A N 1
ATOM 556 C CA . ALA A 1 75 ? -8.627 -21.279 -12.756 1.00 18.50 110 ALA A CA 1
ATOM 557 C C . ALA A 1 75 ? -7.249 -20.662 -12.989 1.00 19.90 110 ALA A C 1
ATOM 558 O O . ALA A 1 75 ? -6.677 -20.806 -14.036 1.00 22.22 110 ALA A O 1
ATOM 560 N N . GLY A 1 76 ? -6.785 -19.918 -12.008 1.00 18.53 111 GLY A N 1
ATOM 561 C CA . GLY A 1 76 ? -5.572 -19.144 -12.100 1.00 21.41 111 GLY A CA 1
ATOM 562 C C . GLY A 1 76 ? -4.344 -19.810 -11.511 1.00 24.87 111 GLY A C 1
ATOM 563 O O . GLY A 1 76 ? -4.378 -20.959 -11.098 1.00 25.36 111 GLY A O 1
ATOM 564 N N . ASP A 1 77 ? -3.238 -19.089 -11.569 1.00 23.27 112 ASP A N 1
ATOM 565 C CA . ASP A 1 77 ? -2.042 -19.418 -10.823 1.00 25.71 112 ASP A CA 1
ATOM 566 C C . ASP A 1 77 ? -1.282 -18.129 -10.605 1.00 26.31 112 ASP A C 1
ATOM 567 O O . ASP A 1 77 ? -0.740 -17.576 -11.535 1.00 26.60 112 ASP A O 1
ATOM 572 N N . LEU A 1 78 ? -1.218 -17.668 -9.372 1.00 25.80 113 LEU A N 1
ATOM 573 C CA . LEU A 1 78 ? -0.606 -16.385 -9.083 1.00 27.53 113 LEU A CA 1
ATOM 574 C C . LEU A 1 78 ? 0.869 -16.363 -9.472 1.00 32.31 113 LEU A C 1
ATOM 575 O O . LEU A 1 78 ? 1.377 -15.353 -9.894 1.00 34.65 113 LEU A O 1
ATOM 580 N N . ASP A 1 79 ? 1.544 -17.484 -9.309 1.00 31.99 114 ASP A N 1
ATOM 581 C CA . ASP A 1 79 ? 2.926 -17.591 -9.716 1.00 35.78 114 ASP A CA 1
ATOM 582 C C . ASP A 1 79 ? 3.067 -17.383 -11.218 1.00 33.46 114 ASP A C 1
ATOM 583 O O . ASP A 1 79 ? 4.061 -16.832 -11.658 1.00 34.03 114 ASP A O 1
ATOM 588 N N . LYS A 1 80 ? 2.097 -17.852 -11.997 1.00 31.51 115 LYS A N 1
ATOM 589 C CA . LYS A 1 80 ? 2.088 -17.579 -13.408 1.00 27.75 115 LYS A CA 1
ATOM 590 C C . LYS A 1 80 ? 1.361 -16.299 -13.781 1.00 27.97 115 LYS A C 1
ATOM 591 O O . LYS A 1 80 ? 1.127 -16.048 -14.901 1.00 29.71 115 LYS A O 1
ATOM 597 N N . LYS A 1 81 ? 1.101 -15.487 -12.797 1.00 25.84 116 LYS A N 1
ATOM 598 C CA . LYS A 1 81 ? 0.414 -14.244 -12.950 1.00 25.02 116 LYS A CA 1
ATOM 599 C C . LYS A 1 81 ? -0.934 -14.393 -13.733 1.00 25.66 116 LYS A C 1
ATOM 600 O O . LYS A 1 81 ? -1.249 -13.620 -14.549 1.00 22.34 116 LYS A O 1
ATOM 606 N N . ASP A 1 82 ? -1.637 -15.465 -13.452 1.00 20.26 117 ASP A N 1
ATOM 607 C CA . ASP A 1 82 ? -2.923 -15.758 -14.070 1.00 22.20 117 ASP A CA 1
ATOM 608 C C . ASP A 1 82 ? -3.986 -15.692 -12.972 1.00 21.44 117 ASP A C 1
ATOM 609 O O . ASP A 1 82 ? -3.853 -16.375 -11.948 1.00 19.83 117 ASP A O 1
ATOM 614 N N . ALA A 1 83 ? -5.019 -14.841 -13.169 1.00 20.32 118 ALA A N 1
ATOM 615 C CA . ALA A 1 83 ? -6.102 -14.629 -12.203 1.00 17.33 118 ALA A CA 1
ATOM 616 C C . ALA A 1 83 ? -7.459 -15.101 -12.729 1.00 16.90 118 ALA A C 1
ATOM 617 O O . ALA A 1 83 ? -8.495 -14.570 -12.326 1.00 15.17 118 ALA A O 1
ATOM 619 N N . SER A 1 84 ? -7.461 -16.104 -13.605 1.00 16.16 119 SER A N 1
ATOM 620 C CA . SER A 1 84 ? -8.656 -16.561 -14.304 1.00 18.47 119 SER A CA 1
ATOM 621 C C . SER A 1 84 ? -9.574 -17.374 -13.396 1.00 20.75 119 SER A C 1
ATOM 622 O O . SER A 1 84 ? -9.125 -18.032 -12.453 1.00 18.58 119 SER A O 1
ATOM 625 N N . ILE A 1 85 ? -10.870 -17.349 -13.715 1.00 14.50 120 ILE A N 1
ATOM 626 C CA . ILE A 1 85 ? -11.874 -18.224 -13.109 1.00 18.67 120 ILE A CA 1
ATOM 627 C C . ILE A 1 85 ? -12.678 -18.877 -14.227 1.00 19.86 120 ILE A C 1
ATOM 628 O O . ILE A 1 85 ? -12.733 -18.369 -15.352 1.00 19.18 120 ILE A O 1
ATOM 633 N N . ASN A 1 86 ? -13.285 -20.019 -13.916 1.00 18.23 121 ASN A N 1
ATOM 634 C CA . ASN A 1 86 ? -14.226 -20.690 -14.804 1.00 22.03 121 ASN A CA 1
ATOM 635 C C . ASN A 1 86 ? -15.643 -20.585 -14.250 1.00 18.41 121 ASN A C 1
ATOM 636 O O . ASN A 1 86 ? -15.848 -20.532 -13.033 1.00 18.73 121 ASN A O 1
ATOM 641 N N . ILE A 1 87 ? -16.620 -20.546 -15.161 1.00 21.09 122 ILE A N 1
ATOM 642 C CA . ILE A 1 87 ? -18.038 -20.503 -14.817 1.00 18.11 122 ILE A CA 1
ATOM 643 C C . ILE A 1 87 ? -18.750 -21.616 -15.577 1.00 18.63 122 ILE A C 1
ATOM 644 O O . ILE A 1 87 ? -18.784 -21.604 -16.814 1.00 19.60 122 ILE A O 1
ATOM 649 N N . GLU A 1 88 ? -19.350 -22.547 -14.840 1.00 20.73 123 GLU A N 1
ATOM 650 C CA . GLU A 1 88 ? -19.991 -23.720 -15.424 1.00 25.42 123 GLU A CA 1
ATOM 651 C C . GLU A 1 88 ? -21.384 -23.393 -15.935 1.00 21.32 123 GLU A C 1
ATOM 652 O O . GLU A 1 88 ? -22.112 -22.594 -15.339 1.00 22.15 123 GLU A O 1
ATOM 658 N N . ASN A 1 89 ? -21.766 -24.057 -17.022 1.00 21.26 124 ASN A N 1
ATOM 659 C CA . ASN A 1 89 ? -23.165 -24.119 -17.447 1.00 24.53 124 ASN A CA 1
ATOM 660 C C . ASN A 1 89 ? -23.767 -22.720 -17.567 1.00 21.74 124 ASN A C 1
ATOM 661 O O . ASN A 1 89 ? -24.748 -22.368 -16.909 1.00 25.09 124 ASN A O 1
ATOM 666 N N . MET A 1 90 ? -23.144 -21.910 -18.413 1.00 22.40 125 MET A N 1
ATOM 667 C CA . MET A 1 90 ? -23.509 -20.505 -18.486 1.00 22.54 125 MET A CA 1
ATOM 668 C C . MET A 1 90 ? -24.854 -20.337 -19.184 1.00 23.19 125 MET A C 1
ATOM 669 O O . MET A 1 90 ? -25.173 -21.038 -20.148 1.00 22.38 125 MET A O 1
ATOM 674 N N . GLN A 1 91 ? -25.650 -19.404 -18.684 1.00 22.95 126 GLN A N 1
ATOM 675 C CA . GLN A 1 91 ? -26.984 -19.184 -19.213 1.00 22.68 126 GLN A CA 1
ATOM 676 C C . GLN A 1 91 ? -27.200 -17.694 -19.369 1.00 25.31 126 GLN A C 1
ATOM 677 O O . GLN A 1 91 ? -26.368 -16.875 -18.966 1.00 21.68 126 GLN A O 1
ATOM 683 N N . PHE A 1 92 ? -28.346 -17.348 -19.947 1.00 21.58 127 PHE A N 1
ATOM 684 C CA . PHE A 1 92 ? -28.592 -15.962 -20.305 1.00 23.09 127 PHE A CA 1
ATOM 685 C C . PHE A 1 92 ? -28.628 -15.060 -19.079 1.00 19.33 127 PHE A C 1
ATOM 686 O O . PHE A 1 92 ? -28.302 -13.872 -19.173 1.00 19.18 127 PHE A O 1
ATOM 694 N N . ILE A 1 93 ? -28.963 -15.605 -17.908 1.00 18.80 128 ILE A N 1
ATOM 695 C CA . ILE A 1 93 ? -28.912 -14.821 -16.674 1.00 20.85 128 ILE A CA 1
ATOM 696 C C . ILE A 1 93 ? -27.499 -14.381 -16.299 1.00 19.34 128 ILE A C 1
ATOM 697 O O . ILE A 1 93 ? -27.339 -13.519 -15.432 1.00 18.47 128 ILE A O 1
ATOM 702 N N . HIS A 1 94 ? -26.470 -14.952 -16.915 1.00 19.98 129 HIS A N 1
ATOM 703 C CA . HIS A 1 94 ? -25.082 -14.571 -16.661 1.00 20.46 129 HIS A CA 1
ATOM 704 C C . HIS A 1 94 ? -24.548 -13.525 -17.634 1.00 18.79 129 HIS A C 1
ATOM 705 O O . HIS A 1 94 ? -23.352 -13.205 -17.578 1.00 14.66 129 HIS A O 1
ATOM 712 N N . ASN A 1 95 ? -25.395 -13.003 -18.525 1.00 15.16 130 ASN A N 1
ATOM 713 C CA . ASN A 1 95 ? -24.998 -11.929 -19.430 1.00 17.94 130 ASN A CA 1
ATOM 714 C C . ASN A 1 95 ? -24.650 -10.686 -18.635 1.00 19.56 130 ASN A C 1
ATOM 715 O O . ASN A 1 95 ? -25.388 -10.298 -17.732 1.00 17.99 130 ASN A O 1
ATOM 720 N N . GLY A 1 96 ? -23.550 -10.040 -18.984 1.00 14.38 131 GLY A N 1
ATOM 721 C CA . GLY A 1 96 ? -23.209 -8.790 -18.340 1.00 15.08 131 GLY A CA 1
ATOM 722 C C . GLY A 1 96 ? -21.715 -8.549 -18.403 1.00 15.34 131 GLY A C 1
ATOM 723 O O . GLY A 1 96 ? -21.023 -9.129 -19.231 1.00 15.83 131 GLY A O 1
ATOM 724 N N . THR A 1 97 ? -21.248 -7.689 -17.502 1.00 13.50 132 THR A N 1
ATOM 725 C CA . THR A 1 97 ? -19.857 -7.277 -17.437 1.00 15.02 132 THR A CA 1
ATOM 726 C C . THR A 1 97 ? -19.202 -7.885 -16.200 1.00 14.31 132 THR A C 1
ATOM 727 O O . THR A 1 97 ? -19.737 -7.777 -15.092 1.00 15.42 132 THR A O 1
ATOM 731 N N . TYR A 1 98 ? -18.084 -8.570 -16.404 1.00 13.26 133 TYR A N 1
ATOM 732 C CA . TYR A 1 98 ? -17.301 -9.173 -15.334 1.00 13.88 133 TYR A CA 1
ATOM 733 C C . TYR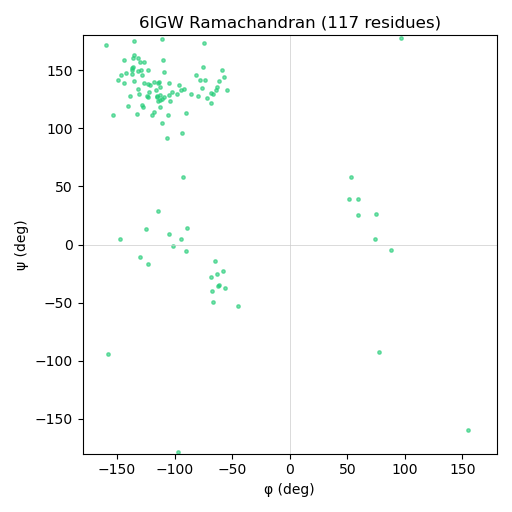 A 1 98 ? -16.057 -8.328 -15.096 1.00 15.77 133 TYR A C 1
ATOM 734 O O . TYR A 1 98 ? -15.440 -7.827 -16.045 1.00 15.96 133 TYR A O 1
ATOM 743 N N . ILE A 1 99 ? -15.705 -8.145 -13.826 1.00 14.90 134 ILE A N 1
ATOM 744 C CA . ILE A 1 99 ? -14.679 -7.185 -13.436 1.00 16.47 134 ILE A CA 1
ATOM 745 C C . ILE A 1 99 ? -13.666 -7.898 -12.552 1.00 16.82 134 ILE A C 1
ATOM 746 O O . ILE A 1 99 ? -14.031 -8.444 -11.509 1.00 16.07 134 ILE A O 1
ATOM 751 N N . CYS A 1 100 ? -12.407 -7.919 -12.979 1.00 17.04 135 CYS A N 1
ATOM 752 C CA . CYS A 1 100 ? -11.338 -8.536 -12.202 1.00 17.72 135 CYS A CA 1
ATOM 753 C C . CYS A 1 100 ? -10.489 -7.445 -11.561 1.00 22.87 135 CYS A C 1
ATOM 754 O O . CYS A 1 100 ? -10.020 -6.527 -12.239 1.00 22.43 135 CYS A O 1
ATOM 757 N N . ASP A 1 101 ? -10.294 -7.565 -10.253 1.00 21.15 136 ASP A N 1
ATOM 758 C CA . ASP A 1 101 ? -9.601 -6.588 -9.424 1.00 22.46 136 ASP A CA 1
ATOM 759 C C . ASP A 1 101 ? -8.382 -7.294 -8.849 1.00 23.82 136 ASP A C 1
ATOM 760 O O . ASP A 1 101 ? -8.537 -8.255 -8.099 1.00 22.86 136 ASP A O 1
ATOM 765 N N . VAL A 1 102 ? -7.183 -6.867 -9.238 1.00 24.69 137 VAL A N 1
ATOM 766 C CA . VAL A 1 102 ? -5.947 -7.488 -8.745 1.00 22.28 137 VAL A CA 1
ATOM 767 C C . VAL A 1 102 ? -5.171 -6.515 -7.866 1.00 22.44 137 VAL A C 1
ATOM 768 O O . VAL A 1 102 ? -4.885 -5.417 -8.269 1.00 21.91 137 VAL A O 1
ATOM 772 N N . LYS A 1 103 ? -4.878 -6.949 -6.651 1.00 25.82 138 LYS A N 1
ATOM 773 C CA . LYS A 1 103 ? -4.086 -6.168 -5.721 1.00 29.02 138 LYS A CA 1
ATOM 774 C C . LYS A 1 103 ? -2.765 -6.884 -5.501 1.00 30.53 138 LYS A C 1
ATOM 775 O O . LYS A 1 103 ? -2.718 -8.074 -5.246 1.00 29.22 138 LYS A O 1
ATOM 781 N N . ASN A 1 104 ? -1.691 -6.146 -5.661 1.00 34.54 139 ASN A N 1
ATOM 782 C CA . ASN A 1 104 ? -0.382 -6.678 -5.427 1.00 42.61 139 ASN A CA 1
ATOM 783 C C . ASN A 1 104 ? 0.391 -5.688 -4.561 1.00 50.18 139 ASN A C 1
ATOM 784 O O . ASN A 1 104 ? 0.744 -4.622 -5.032 1.00 52.50 139 ASN A O 1
ATOM 789 N N . PRO A 1 105 ? 0.699 -6.035 -3.325 1.00 49.80 140 PRO A N 1
ATOM 790 C CA . PRO A 1 105 ? 1.578 -5.172 -2.548 1.00 54.43 140 PRO A CA 1
ATOM 791 C C . PRO A 1 105 ? 3.020 -5.237 -3.055 1.00 56.15 140 PRO A C 1
ATOM 792 O O . PRO A 1 105 ? 3.494 -6.344 -3.210 1.00 54.76 140 PRO A O 1
ATOM 796 N N . PRO A 1 106 ? 3.631 -4.110 -3.375 1.00 61.94 141 PRO A N 1
ATOM 797 C CA . PRO A 1 106 ? 2.974 -2.826 -3.181 1.00 63.94 141 PRO A CA 1
ATOM 798 C C . PRO A 1 106 ? 2.441 -2.289 -4.489 1.00 65.61 141 PRO A C 1
ATOM 799 O O . PRO A 1 106 ? 3.143 -2.312 -5.491 1.00 62.56 141 PRO A O 1
ATOM 803 N N . ASP A 1 107 ? 1.183 -1.868 -4.465 1.00 61.67 142 ASP A N 1
ATOM 804 C CA . ASP A 1 107 ? 0.616 -0.956 -5.430 1.00 67.64 142 ASP A CA 1
ATOM 805 C C . ASP A 1 107 ? -0.343 -0.094 -4.635 1.00 69.61 142 ASP A C 1
ATOM 806 O O . ASP A 1 107 ? -0.767 -0.476 -3.556 1.00 66.92 142 ASP A O 1
ATOM 811 N N . ILE A 1 108 ? -0.678 1.080 -5.144 1.00 71.47 143 ILE A N 1
ATOM 812 C CA . ILE A 1 108 ? -1.381 2.036 -4.292 1.00 74.51 143 ILE A CA 1
ATOM 813 C C . ILE A 1 108 ? -2.780 1.528 -3.924 1.00 73.00 143 ILE A C 1
ATOM 814 O O . ILE A 1 108 ? -3.151 1.521 -2.742 1.00 74.35 143 ILE A O 1
ATOM 819 N N . VAL A 1 109 ? -3.582 1.086 -4.909 1.00 67.43 144 VAL A N 1
ATOM 820 C CA . VAL A 1 109 ? -4.903 0.545 -4.567 1.00 61.84 144 VAL A CA 1
ATOM 821 C C . VAL A 1 109 ? -5.349 -0.578 -5.517 1.00 59.73 144 VAL A C 1
ATOM 822 O O . VAL A 1 109 ? -6.457 -1.122 -5.392 1.00 58.12 144 VAL A O 1
ATOM 826 N N . GLY A 1 110 ? -4.476 -0.984 -6.439 1.00 54.23 145 GLY A N 1
ATOM 827 C CA . GLY A 1 110 ? -4.771 -2.096 -7.324 1.00 39.13 145 GLY A CA 1
ATOM 828 C C . GLY A 1 110 ? -5.315 -1.661 -8.679 1.00 36.54 145 GLY A C 1
ATOM 829 O O . GLY A 1 110 ? -5.518 -0.480 -8.957 1.00 39.51 145 GLY A O 1
ATOM 830 N N . LYS A 1 111 ? -5.561 -2.644 -9.557 1.00 33.19 146 LYS A N 1
ATOM 831 C CA . LYS A 1 111 ? -6.046 -2.361 -10.908 1.00 27.42 146 LYS A CA 1
ATOM 832 C C . LYS A 1 111 ? -7.178 -3.302 -11.311 1.00 30.13 146 LYS A C 1
ATOM 833 O O . LYS A 1 111 ? -7.253 -4.445 -10.849 1.00 22.78 146 LYS A O 1
ATOM 839 N N . THR A 1 112 ? -8.050 -2.818 -12.204 1.00 28.07 147 THR A N 1
ATOM 840 C CA . THR A 1 112 ? -9.218 -3.571 -12.643 1.00 25.56 147 THR A CA 1
ATOM 841 C C . THR A 1 112 ? -9.285 -3.618 -14.163 1.00 26.54 147 THR A C 1
ATOM 842 O O . THR A 1 112 ? -8.837 -2.697 -14.853 1.00 30.45 147 THR A O 1
ATOM 846 N N . SER A 1 113 ? -9.856 -4.707 -14.674 1.00 20.72 148 SER A N 1
ATOM 847 C CA . SER A 1 113 ? -10.170 -4.858 -16.087 1.00 20.63 148 SER A CA 1
ATOM 848 C C . SER A 1 113 ? -11.558 -5.468 -16.217 1.00 18.20 148 SER A C 1
ATOM 849 O O . SER A 1 113 ? -11.995 -6.235 -15.353 1.00 20.24 148 SER A O 1
ATOM 852 N N . HIS A 1 114 ? -12.248 -5.130 -17.306 1.00 17.98 149 HIS A N 1
ATOM 853 C CA . HIS A 1 114 ? -13.626 -5.548 -17.547 1.00 17.11 149 HIS A CA 1
ATOM 854 C C . HIS A 1 114 ? -13.731 -6.501 -18.733 1.00 17.73 149 HIS A C 1
ATOM 855 O O . HIS A 1 114 ? -13.087 -6.290 -19.766 1.00 19.01 149 HIS A O 1
ATOM 862 N N . ILE A 1 115 ? -14.581 -7.515 -18.597 1.00 15.00 150 ILE A N 1
ATOM 863 C CA . ILE A 1 115 ? -14.992 -8.381 -19.693 1.00 14.35 150 ILE A CA 1
ATOM 864 C C . ILE A 1 115 ? -16.485 -8.187 -19.925 1.00 19.78 150 ILE A C 1
ATOM 865 O O . ILE A 1 115 ? -17.284 -8.355 -18.996 1.00 13.81 150 ILE A O 1
ATOM 870 N N . ARG A 1 116 ? -16.872 -7.904 -21.171 1.00 15.19 151 ARG A N 1
ATOM 871 C CA . ARG A 1 116 ? -18.277 -7.996 -21.547 1.00 15.91 151 ARG A CA 1
ATOM 872 C C . ARG A 1 116 ? -18.523 -9.417 -22.033 1.00 14.97 151 ARG A C 1
ATOM 873 O O . ARG A 1 116 ? -17.978 -9.840 -23.058 1.00 16.30 151 ARG A O 1
ATOM 881 N N . LEU A 1 117 ? -19.327 -10.164 -21.284 1.00 14.14 152 LEU A N 1
ATOM 882 C CA . LEU A 1 117 ? -19.576 -11.565 -21.568 1.00 14.01 152 LEU A CA 1
ATOM 883 C C . LEU A 1 117 ? -20.963 -11.703 -22.201 1.00 16.53 152 LEU A C 1
ATOM 884 O O . LEU A 1 117 ? -21.972 -11.284 -21.612 1.00 12.92 152 LEU A O 1
ATOM 889 N N . TYR A 1 118 ? -21.000 -12.296 -23.392 1.00 16.38 153 TYR A N 1
ATOM 890 C CA . TYR A 1 118 ? -22.223 -12.489 -24.175 1.00 18.17 153 TYR A CA 1
ATOM 891 C C . TYR A 1 118 ? -22.498 -13.977 -24.220 1.00 17.06 153 TYR A C 1
ATOM 892 O O . TYR A 1 118 ? -21.678 -14.739 -24.745 1.00 21.17 153 TYR A O 1
ATOM 901 N N . VAL A 1 119 ? -23.625 -14.405 -23.693 1.00 18.03 154 VAL A N 1
ATOM 902 C CA . VAL A 1 119 ? -23.949 -15.813 -23.829 1.00 22.21 154 VAL A CA 1
ATOM 903 C C . 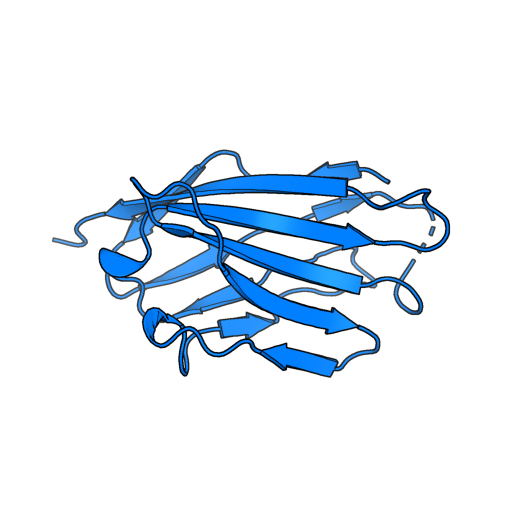VAL A 1 119 ? -24.859 -15.959 -25.035 1.00 22.78 154 VAL A C 1
ATOM 904 O O . VAL A 1 119 ? -25.743 -15.133 -25.291 1.00 23.34 154 VAL A O 1
ATOM 908 N N . VAL A 1 120 ? -24.574 -16.979 -25.813 1.00 24.55 155 VAL A N 1
ATOM 909 C CA . VAL A 1 120 ? -24.999 -17.104 -27.193 1.00 24.14 155 VAL A CA 1
ATOM 910 C C . VAL A 1 120 ? -25.769 -18.412 -27.308 1.00 29.67 155 VAL A C 1
ATOM 911 O O . VAL A 1 120 ? -25.543 -19.346 -26.533 1.00 28.37 155 VAL A O 1
ATOM 915 N N . GLU A 1 121 ? -26.730 -18.458 -28.226 1.00 32.12 156 GLU A N 1
ATOM 916 C CA . GLU A 1 121 ? -27.548 -19.655 -28.383 1.00 31.69 156 GLU A CA 1
ATOM 917 C C . GLU A 1 121 ? -26.695 -20.785 -28.947 1.00 34.25 156 GLU A C 1
ATOM 918 O O . GLU A 1 121 ? -26.100 -20.648 -30.020 1.00 34.16 156 GLU A O 1
ATOM 924 N N . LYS A 1 122 ? -26.614 -21.897 -28.216 1.00 37.65 157 LYS A N 1
ATOM 925 C CA . LYS A 1 122 ? -25.837 -23.032 -28.709 1.00 45.10 157 LYS A CA 1
ATOM 926 C C . LYS A 1 122 ? -26.503 -23.671 -29.923 1.00 48.93 157 LYS A C 1
ATOM 927 O O . LYS A 1 122 ? -25.816 -24.249 -30.775 1.00 44.84 157 LYS A O 1
ATOM 933 N N . GLU A 1 123 ? -27.829 -23.565 -30.012 1.00 57.79 158 GLU A N 1
ATOM 934 C CA . GLU A 1 123 ? -28.613 -24.038 -31.153 1.00 63.22 158 GLU A CA 1
ATOM 935 C C . GLU A 1 123 ? -28.134 -23.435 -32.468 1.00 57.95 158 GLU A C 1
ATOM 936 O O . GLU A 1 123 ? -28.631 -22.391 -32.895 1.00 58.85 158 GLU A O 1
#

Radius of gyration: 13.85 Å; Cα contacts (8 Å, |Δi|>4): 288; chains: 1; bounding box: 36×27×31 Å

CATH classification: 2.60.40.10

Nearest PDB structures (foldseek):
  6igw-assembly1_A  TM=1.008E+00  e=1.298E-24  Homo sapiens
  6igt-assembly1_B  TM=1.003E+00  e=1.145E-21  Homo sapiens
  6igt-assembly1_D  TM=1.002E+00  e=3.016E-21  Homo sapiens
  3oai-assembly2_B  TM=9.400E-01  e=4.240E-15  Escherichia coli
  8iia-assembly1_A  TM=9.268E-01  e=3.070E-15  Homo sapiens

Solvent-accessible surface area: 6790 Å² total; per-residue (Å²): 43,96,23,120,10,26,170,83,29,132,13,33,34,39,41,73,0,130,0,43,0,99,14,142,23,163,66,12,46,131,4,14,0,30,0,26,0,53,30,96,93,39,139,97,73,42,52,4,5,62,26,23,142,61,99,49,117,106,40,142,47,104,31,10,144,140,42,24,49,59,42,17,56,15,112,157,61,23,0,10,0,20,0,72,71,0,48,102,107,0,22,1,29,0,34,0,38,0,87,14,62,138,46,167,117,20,88,72,19,95,0,62,0,68,13,64,128,138,203

InterPro domains:
  IPR000920 Myelin P0 protein-related [PR00213] (50-74)
  IPR000920 Myelin P0 protein-related [PR00213] (75-99)
  IPR000920 Myelin P0 protein-related [PR00213] (100-127)
  IPR000920 Myelin P0 protein-related [PR00213] (129-158)
  IPR000920 Myelin P0 protein-related [PTHR13869] (17-266)
  IPR003599 Immunoglobulin domain subtype [SM00409] (43-155)
  IPR007110 Immunoglobulin-like domain [PS50835] (36-146)
  IPR013106 Immunoglobulin V-set domain [PF07686] (42-155)
  IPR013106 Immunoglobulin V-set domain [SM00406] (53-137)
  IPR013783 Immunoglobulin-like fold [G3DSA:2.60.40.10] (36-165)
  IPR036179 Immunoglobulin-like domain superfamily [SSF48726] (41-150)

Organism: Homo sapiens (NCBI:txid9606)

B-factor: mean 28.58, std 12.55, range [11.62, 81.56]

Sequence (119 aa):
LEVYTPKEIFVANGTQGKLTCKFKSTTGGLTSVSWSFQPEGADTTVGFFHYSQGQVYLGNYPPFKDRISWAGDLDKKDASINIENMQFIHNGTYICDVKNPPDIVGKTSHIRLYVVEKE

Secondary structure (DSSP, 8-state):
-EEE--SEEEEETTS-EEE--EEE----TT-EEEEEEEETT-S--EEEEEEETTEEEE---GGGTTTEEE--BGGGTB--EEESS--GGG-EEEEEEEE-SSSSS-EEEEEEEEEE---

GO terms:
  GO:0005198 structural molecule activity (F, TAS)
  GO:0005886 plasma membrane (C, TAS)
  GO:0007169 cell surface receptor protein tyrosine kinase signaling pathway (P, TAS)
  GO:0007267 cell-cell signaling (P, TAS)
  GO:0042802 identical protein binding (F, IPI)
  GO:0005515 protein binding (F, IPI)
  GO:0005886 plasma membrane (C, IDA)
  GO:0005925 focal adhesion (C, HDA)
  GO:0009986 cell surface (C, HDA)

Foldseek 3Di:
DAKDWDAEDEAAAQAKDKTKMAGDDPAAAVKKKWKWWDFPPHPDIGTAWIDHPHDIDGDDDPVQPPFWDFDADVVRRIGMIMGGRDDNRRFGKMKMWMQHPPDPGTDIDIYGYHYDHPD